Protein AF-A0A7T4A226-F1 (afdb_monomer)

Structure (mmCIF, N/CA/C/O backbone):
data_AF-A0A7T4A226-F1
#
_entry.id   AF-A0A7T4A226-F1
#
loop_
_atom_site.group_PDB
_atom_site.id
_atom_site.type_symbol
_atom_site.label_atom_id
_atom_site.label_alt_id
_atom_site.label_comp_id
_atom_site.label_asym_id
_atom_site.label_entity_id
_atom_site.label_seq_id
_atom_site.pdbx_PDB_ins_code
_atom_site.Cartn_x
_atom_site.Cartn_y
_atom_site.Cartn_z
_atom_site.occupancy
_atom_site.B_iso_or_equiv
_atom_site.auth_seq_id
_atom_site.auth_comp_id
_atom_site.auth_asym_id
_atom_site.auth_atom_id
_atom_site.pdbx_PDB_model_num
ATOM 1 N N . MET A 1 1 ? -12.840 3.105 6.485 1.00 92.44 1 MET A N 1
ATOM 2 C CA . MET A 1 1 ? -11.573 3.801 6.124 1.00 92.44 1 MET A CA 1
ATOM 3 C C . MET A 1 1 ? -11.554 4.174 4.637 1.00 92.44 1 MET A C 1
ATOM 5 O O . MET A 1 1 ? -12.434 3.727 3.909 1.00 92.44 1 MET A O 1
ATOM 9 N N . ARG A 1 2 ? -10.601 4.998 4.172 1.00 94.44 2 ARG A N 1
ATOM 10 C CA . ARG A 1 2 ? -10.314 5.189 2.734 1.00 94.44 2 ARG A CA 1
ATOM 11 C C . ARG A 1 2 ? -8.826 5.143 2.437 1.00 94.44 2 ARG A C 1
ATOM 13 O O . ARG A 1 2 ? -8.075 5.897 3.046 1.00 94.44 2 ARG A O 1
ATOM 20 N N . ILE A 1 3 ? -8.452 4.325 1.458 1.00 95.31 3 ILE A N 1
ATOM 21 C CA . ILE A 1 3 ? -7.079 4.132 0.988 1.00 95.31 3 ILE A CA 1
ATOM 22 C C . ILE A 1 3 ? -6.773 5.078 -0.170 1.00 95.31 3 ILE A C 1
ATOM 24 O O . ILE A 1 3 ? -7.595 5.292 -1.067 1.00 95.31 3 ILE A O 1
ATOM 28 N N . ASN A 1 4 ? -5.558 5.612 -0.169 1.00 96.12 4 ASN A N 1
ATOM 29 C CA . ASN A 1 4 ? -4.981 6.367 -1.264 1.00 96.12 4 ASN A CA 1
ATOM 30 C C . ASN A 1 4 ? -3.603 5.800 -1.619 1.00 96.12 4 ASN A C 1
ATOM 32 O O . ASN A 1 4 ? -2.773 5.589 -0.737 1.00 96.12 4 ASN A O 1
ATOM 36 N N . VAL A 1 5 ? -3.353 5.600 -2.913 1.00 96.44 5 VAL A N 1
ATOM 37 C CA . VAL A 1 5 ? -2.038 5.209 -3.426 1.00 96.44 5 VAL A CA 1
ATOM 38 C C . VAL A 1 5 ? -1.501 6.318 -4.321 1.00 96.44 5 VAL A C 1
ATOM 40 O O . VAL A 1 5 ? -2.119 6.668 -5.328 1.00 96.44 5 VAL A O 1
ATOM 43 N N . ASP A 1 6 ? -0.337 6.856 -3.969 1.00 96.00 6 ASP A N 1
ATOM 44 C CA . ASP A 1 6 ? 0.404 7.782 -4.815 1.00 96.00 6 ASP A CA 1
ATOM 45 C C . ASP A 1 6 ? 1.100 7.013 -5.947 1.00 96.00 6 ASP A C 1
ATOM 47 O O . ASP A 1 6 ? 2.156 6.398 -5.778 1.00 96.00 6 ASP A O 1
ATOM 51 N N . ARG A 1 7 ? 0.484 7.051 -7.131 1.00 93.44 7 ARG A N 1
ATOM 52 C CA . ARG A 1 7 ? 1.000 6.401 -8.343 1.00 93.44 7 ARG A CA 1
ATOM 53 C C . ARG A 1 7 ? 2.264 7.065 -8.899 1.00 93.44 7 ARG A C 1
ATOM 55 O O . ARG A 1 7 ? 2.928 6.448 -9.720 1.00 93.44 7 ARG A O 1
ATOM 62 N N . GLY A 1 8 ? 2.606 8.283 -8.474 1.00 94.62 8 GLY A N 1
ATOM 63 C CA . GLY A 1 8 ? 3.828 8.969 -8.899 1.00 94.62 8 GLY A CA 1
ATOM 64 C C . GLY A 1 8 ? 5.094 8.388 -8.270 1.00 94.62 8 GLY A C 1
ATOM 65 O O . GLY A 1 8 ? 6.164 8.469 -8.868 1.00 94.62 8 GLY A O 1
ATOM 66 N N . ILE A 1 9 ? 4.968 7.778 -7.088 1.00 95.44 9 ILE A N 1
ATOM 67 C CA . ILE A 1 9 ? 6.081 7.137 -6.367 1.00 95.44 9 ILE A CA 1
ATOM 68 C C . ILE A 1 9 ? 5.900 5.627 -6.191 1.00 95.44 9 ILE A C 1
ATOM 70 O O . ILE A 1 9 ? 6.821 4.950 -5.739 1.00 95.44 9 ILE A O 1
ATOM 74 N N . CYS A 1 10 ? 4.733 5.080 -6.539 1.00 95.62 10 CYS A N 1
ATOM 75 C CA . CYS A 1 10 ? 4.508 3.641 -6.555 1.00 95.62 10 CYS A CA 1
ATOM 76 C C . CYS A 1 10 ? 5.439 2.973 -7.578 1.00 95.62 10 CYS A C 1
ATOM 78 O O . CYS A 1 10 ? 5.406 3.299 -8.761 1.00 95.62 10 CYS A O 1
ATOM 80 N N . ALA A 1 11 ? 6.251 2.018 -7.120 1.00 93.38 11 ALA A N 1
ATOM 81 C CA . ALA A 1 11 ? 7.211 1.297 -7.956 1.00 93.38 11 ALA A CA 1
ATOM 82 C C . ALA A 1 11 ? 6.746 -0.130 -8.314 1.00 93.38 11 ALA A C 1
ATOM 84 O O . ALA A 1 11 ?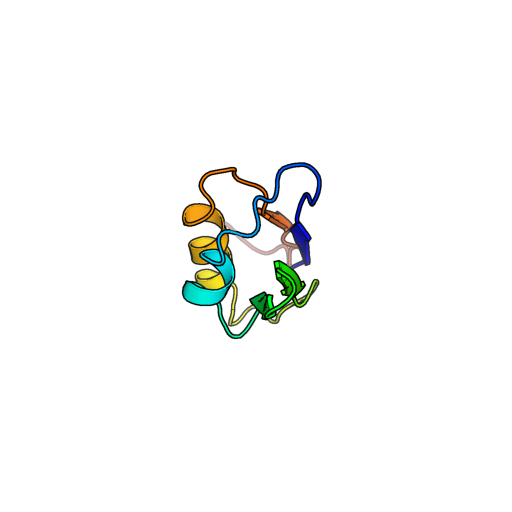 7.570 -0.969 -8.670 1.00 93.38 11 ALA A O 1
ATOM 85 N N . SER A 1 12 ? 5.440 -0.414 -8.190 1.00 93.38 12 SER A N 1
ATOM 86 C CA . SER A 1 12 ? 4.804 -1.704 -8.519 1.00 93.38 12 SER A CA 1
ATOM 87 C C . SER A 1 12 ? 5.541 -2.934 -7.965 1.00 93.38 12 SER A C 1
ATOM 89 O O . SER A 1 12 ? 5.706 -3.949 -8.627 1.00 93.38 12 SER A O 1
ATOM 91 N N . ASN A 1 13 ? 5.980 -2.844 -6.708 1.00 93.38 13 ASN A N 1
ATOM 92 C CA . ASN A 1 13 ? 6.792 -3.860 -6.031 1.00 93.38 13 ASN A CA 1
ATOM 93 C C . ASN A 1 13 ? 5.981 -5.105 -5.621 1.00 93.38 13 ASN A C 1
ATOM 95 O O . ASN A 1 13 ? 6.561 -6.114 -5.236 1.00 93.38 13 ASN A O 1
ATOM 99 N N . GLY A 1 14 ? 4.649 -4.994 -5.577 1.00 94.25 14 GLY A N 1
ATOM 100 C CA . GLY A 1 14 ? 3.731 -6.075 -5.192 1.00 94.25 14 GLY A CA 1
ATOM 101 C C . GLY A 1 14 ? 3.635 -6.378 -3.691 1.00 94.25 14 GLY A C 1
ATOM 102 O O . GLY A 1 14 ? 2.780 -7.159 -3.292 1.00 94.25 14 GLY A O 1
ATOM 103 N N . LEU A 1 15 ? 4.445 -5.743 -2.835 1.00 96.38 15 LEU A N 1
ATOM 104 C CA . LEU A 1 15 ? 4.471 -6.034 -1.391 1.00 96.38 15 LEU A CA 1
ATOM 105 C C . LEU A 1 15 ? 3.122 -5.792 -0.694 1.00 96.38 15 LEU A C 1
ATOM 107 O O . LEU A 1 15 ? 2.720 -6.589 0.144 1.00 96.38 15 LEU A O 1
ATOM 111 N N . CYS A 1 16 ? 2.373 -4.767 -1.104 1.00 96.50 16 CYS A N 1
ATOM 112 C CA . CYS A 1 16 ? 1.032 -4.525 -0.574 1.00 96.50 16 CYS A CA 1
ATOM 113 C C . CYS A 1 16 ? 0.042 -5.651 -0.894 1.00 96.50 16 CYS A C 1
ATOM 115 O O . CYS A 1 16 ? -0.756 -6.001 -0.033 1.00 96.50 16 CYS A O 1
ATOM 117 N N . ALA A 1 17 ? 0.123 -6.249 -2.085 1.00 96.00 17 ALA A N 1
ATOM 118 C CA . ALA A 1 17 ? -0.704 -7.392 -2.470 1.00 96.00 17 ALA A CA 1
ATOM 119 C C . ALA A 1 17 ? -0.290 -8.683 -1.742 1.00 96.00 17 ALA A C 1
ATOM 121 O O . ALA A 1 17 ? -1.109 -9.572 -1.559 1.00 96.00 17 ALA A O 1
ATOM 122 N N . LEU A 1 18 ? 0.962 -8.786 -1.283 1.00 95.88 18 LEU A N 1
ATOM 123 C CA . LEU A 1 18 ? 1.400 -9.890 -0.423 1.00 95.88 18 LEU A CA 1
ATOM 124 C C . LEU A 1 18 ? 0.925 -9.719 1.023 1.00 95.88 18 LEU A C 1
ATOM 126 O O . LEU A 1 18 ? 0.548 -10.699 1.657 1.00 95.88 18 LEU A O 1
ATOM 130 N N . SER A 1 19 ? 0.953 -8.490 1.545 1.00 96.38 19 SER A N 1
ATOM 131 C CA . SER A 1 19 ? 0.505 -8.188 2.909 1.00 96.38 19 SER A CA 1
ATOM 132 C C . SER A 1 19 ? -1.014 -8.164 3.050 1.00 96.38 19 SER A C 1
ATOM 134 O O . SER A 1 19 ? -1.522 -8.533 4.098 1.00 96.38 19 SER A O 1
ATOM 136 N N . ALA A 1 20 ? -1.729 -7.727 2.016 1.00 96.69 20 ALA A N 1
ATOM 137 C CA . ALA A 1 20 ? -3.177 -7.557 2.030 1.00 96.69 20 ALA A CA 1
ATOM 138 C C . ALA A 1 20 ? -3.788 -7.952 0.671 1.00 96.69 20 ALA A C 1
ATOM 140 O O . ALA A 1 20 ? -4.296 -7.085 -0.047 1.00 96.69 20 ALA A O 1
ATOM 141 N N . PRO A 1 21 ? -3.745 -9.247 0.301 1.00 96.12 21 PRO A N 1
ATOM 142 C CA . PRO A 1 21 ? -4.230 -9.740 -0.996 1.00 96.12 21 PRO A CA 1
ATOM 143 C C . PRO A 1 21 ? -5.733 -9.519 -1.212 1.00 96.12 21 PRO A C 1
ATOM 145 O O . PRO A 1 21 ? -6.188 -9.410 -2.345 1.00 96.12 21 PRO A O 1
ATOM 148 N N . GLU A 1 22 ? -6.499 -9.418 -0.126 1.00 96.00 22 GLU A N 1
ATOM 149 C CA . GLU A 1 22 ? -7.945 -9.165 -0.155 1.00 96.00 22 GLU A CA 1
ATOM 150 C C . GLU A 1 22 ? -8.276 -7.697 -0.481 1.00 96.00 22 GLU A C 1
ATOM 152 O O . GLU A 1 22 ? -9.396 -7.376 -0.873 1.00 96.00 22 GLU A O 1
ATOM 157 N N . VAL A 1 23 ? -7.298 -6.790 -0.347 1.00 96.69 23 VAL A N 1
ATOM 158 C CA . VAL A 1 23 ? -7.472 -5.346 -0.576 1.00 96.69 23 VAL A CA 1
ATOM 159 C C . VAL A 1 23 ? -6.688 -4.852 -1.785 1.00 96.69 23 VAL A C 1
ATOM 161 O O . VAL A 1 23 ? -7.165 -3.961 -2.487 1.00 96.69 23 VAL A O 1
ATOM 164 N N . PHE A 1 24 ? -5.495 -5.397 -2.029 1.00 97.00 24 PHE A N 1
ATOM 165 C CA . PHE A 1 24 ? -4.590 -4.984 -3.098 1.00 97.00 24 PHE A CA 1
ATOM 166 C C . PHE A 1 24 ? -4.265 -6.156 -4.020 1.00 97.00 24 PHE A C 1
ATOM 168 O O . PHE A 1 24 ? -3.949 -7.253 -3.573 1.00 97.00 24 PHE A O 1
ATOM 175 N N . MET A 1 25 ? -4.230 -5.879 -5.318 1.00 96.88 25 MET A N 1
ATOM 176 C CA . MET A 1 25 ? -3.827 -6.816 -6.356 1.00 96.88 25 MET A CA 1
ATOM 177 C C . MET A 1 25 ? -2.923 -6.093 -7.350 1.00 96.88 25 MET A C 1
ATOM 179 O O . MET A 1 25 ? -3.269 -5.026 -7.853 1.00 96.88 25 MET A O 1
A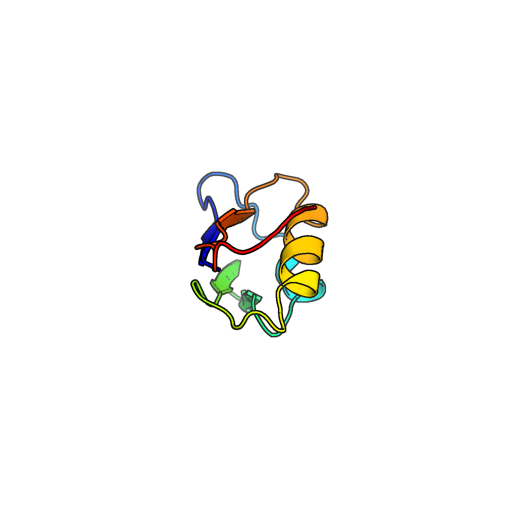TOM 183 N N . LEU A 1 26 ? -1.760 -6.670 -7.634 1.00 96.12 26 LEU A N 1
ATOM 184 C CA . LEU A 1 26 ? -0.909 -6.244 -8.740 1.00 96.12 26 LEU A CA 1
ATOM 185 C C . LEU A 1 26 ? -1.099 -7.249 -9.876 1.00 96.12 26 LEU A C 1
ATOM 187 O O . LEU A 1 26 ? -0.895 -8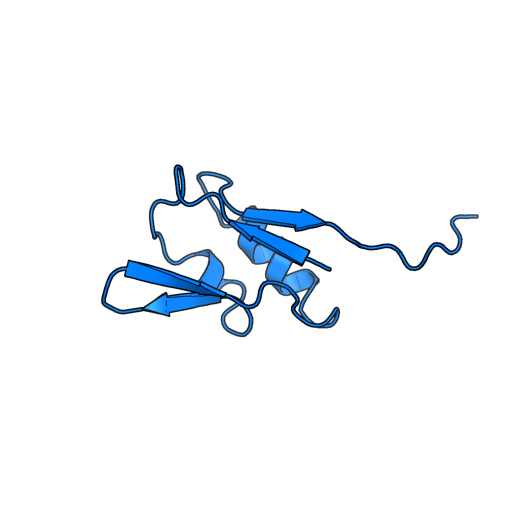.441 -9.652 1.00 96.12 26 LEU A O 1
ATOM 191 N N . ASP A 1 27 ? -1.530 -6.783 -11.044 1.00 94.50 27 ASP A N 1
ATOM 192 C CA . ASP A 1 27 ? -1.705 -7.652 -12.211 1.00 94.50 27 ASP A CA 1
ATOM 193 C C . ASP A 1 27 ? -0.391 -7.886 -12.980 1.00 94.50 27 ASP A C 1
ATOM 195 O O . ASP A 1 27 ? 0.667 -7.340 -12.644 1.00 94.50 27 ASP A O 1
ATOM 199 N N . ASP A 1 28 ? -0.464 -8.716 -14.022 1.00 94.44 28 ASP A N 1
ATOM 200 C CA . ASP A 1 28 ? 0.670 -9.055 -14.887 1.00 94.44 28 ASP A CA 1
ATOM 201 C C . ASP A 1 28 ? 1.220 -7.847 -15.677 1.00 94.44 28 ASP A C 1
ATOM 203 O O . ASP A 1 28 ? 2.386 -7.851 -16.075 1.00 94.44 28 ASP A O 1
ATOM 207 N N . ASP A 1 29 ? 0.419 -6.792 -15.858 1.00 94.62 29 ASP A N 1
ATOM 208 C CA . ASP A 1 29 ? 0.800 -5.532 -16.510 1.00 94.62 29 ASP A CA 1
ATOM 209 C C . ASP A 1 29 ? 1.391 -4.508 -15.514 1.00 94.62 29 ASP A C 1
ATOM 211 O O . ASP A 1 29 ? 1.618 -3.343 -15.860 1.00 94.62 29 ASP A O 1
ATOM 215 N N . LEU A 1 30 ? 1.677 -4.928 -14.273 1.00 91.56 30 LEU A N 1
ATOM 216 C CA . LEU A 1 30 ? 2.189 -4.095 -13.176 1.00 91.56 30 LEU A CA 1
ATOM 217 C C . LEU A 1 30 ? 1.240 -2.959 -12.768 1.00 91.56 30 LEU A C 1
ATOM 219 O O . LEU A 1 30 ? 1.670 -1.957 -12.172 1.00 91.56 30 LEU A O 1
ATOM 223 N N . VAL A 1 31 ? -0.054 -3.113 -13.041 1.00 93.31 31 VAL A N 1
ATOM 224 C CA . VAL A 1 31 ? -1.089 -2.171 -12.629 1.00 93.31 31 VAL A CA 1
ATOM 225 C C . VAL A 1 31 ? -1.624 -2.584 -11.264 1.00 93.31 31 VAL A C 1
ATOM 227 O O . VAL A 1 31 ? -2.145 -3.679 -11.059 1.00 93.31 31 VAL A O 1
ATOM 230 N N . LEU A 1 32 ? -1.492 -1.673 -10.295 1.00 95.12 32 LEU A N 1
ATOM 231 C CA . LEU A 1 32 ? -2.065 -1.863 -8.967 1.00 95.12 32 LEU A CA 1
ATOM 232 C C . LEU A 1 32 ? -3.569 -1.551 -8.980 1.00 95.12 32 LEU A C 1
ATOM 234 O O . LEU A 1 32 ? -3.979 -0.402 -9.220 1.00 95.12 32 LEU A O 1
ATOM 238 N N . HIS A 1 33 ? -4.355 -2.567 -8.638 1.00 95.62 33 HIS A N 1
ATOM 239 C CA . HIS A 1 33 ? -5.781 -2.519 -8.331 1.00 95.62 33 HIS A CA 1
ATOM 240 C C . HIS A 1 33 ? -5.974 -2.634 -6.825 1.00 95.62 33 HIS A C 1
ATOM 242 O O . HIS A 1 33 ? -5.254 -3.368 -6.151 1.00 95.62 33 HIS A O 1
ATOM 248 N N . TYR A 1 34 ? -6.922 -1.882 -6.279 1.00 95.94 34 TYR A N 1
ATOM 249 C CA . TYR A 1 34 ? -7.238 -1.957 -4.859 1.00 95.94 34 TYR A CA 1
ATOM 250 C C . TYR A 1 34 ? -8.631 -1.415 -4.571 1.00 95.94 34 TYR A C 1
ATOM 252 O O . TYR A 1 34 ? -9.118 -0.526 -5.282 1.00 95.94 34 TYR A O 1
ATOM 260 N N . ASP A 1 35 ? -9.250 -1.912 -3.504 1.00 94.94 35 ASP A N 1
ATOM 261 C CA . ASP A 1 35 ? -10.450 -1.282 -2.970 1.00 94.94 35 ASP A CA 1
ATOM 262 C C . ASP A 1 35 ? -10.066 0.024 -2.261 1.00 94.94 35 ASP A C 1
ATOM 264 O O . ASP A 1 35 ? -9.230 0.060 -1.359 1.00 94.94 35 ASP A O 1
ATOM 268 N N . GLN A 1 36 ? -10.671 1.136 -2.677 1.00 94.81 36 GLN A N 1
ATOM 269 C CA . GLN A 1 36 ? -10.457 2.428 -2.028 1.00 94.81 36 GLN A CA 1
ATOM 270 C C . GLN A 1 36 ? -11.164 2.524 -0.678 1.00 94.81 36 GLN A C 1
ATOM 272 O O . GLN A 1 36 ? -10.811 3.398 0.115 1.00 94.81 36 GLN A O 1
ATOM 277 N N . ARG A 1 37 ? -12.186 1.703 -0.426 1.00 95.19 37 ARG A N 1
ATOM 278 C CA . ARG A 1 37 ? -12.975 1.702 0.809 1.00 95.19 37 ARG A CA 1
ATOM 279 C C . ARG A 1 37 ? -13.197 0.271 1.317 1.00 95.19 37 ARG A C 1
ATOM 281 O O . ARG A 1 37 ? -14.352 -0.130 1.434 1.00 95.19 37 ARG A O 1
ATOM 288 N N . PRO A 1 38 ? -12.119 -0.451 1.672 1.00 93.31 38 PRO A N 1
ATOM 289 C CA . PRO A 1 38 ? -12.262 -1.776 2.246 1.00 93.31 38 PRO A CA 1
ATOM 290 C C . PRO A 1 38 ? -12.944 -1.702 3.611 1.00 93.31 38 PRO A C 1
ATOM 292 O O . PRO A 1 38 ? -12.854 -0.693 4.329 1.00 93.31 38 PRO A O 1
ATOM 295 N N . ASP A 1 39 ? -13.599 -2.804 3.961 1.00 92.56 39 ASP A N 1
ATOM 296 C CA . ASP A 1 39 ? -14.210 -3.010 5.268 1.00 92.56 39 ASP A CA 1
ATOM 297 C C . ASP A 1 39 ? -13.175 -2.92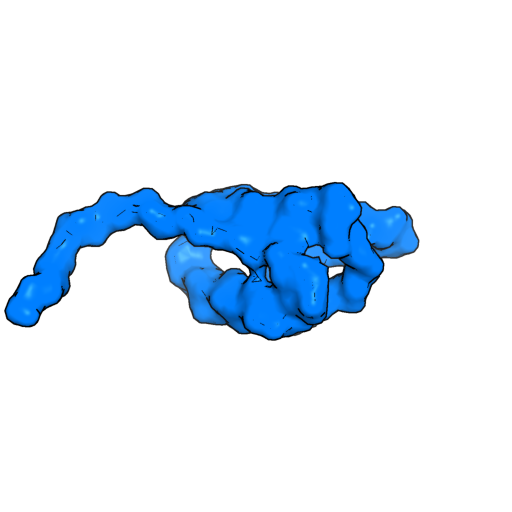8 6.396 1.00 92.56 39 ASP A C 1
ATOM 299 O O . ASP A 1 39 ? -11.999 -3.250 6.228 1.00 92.56 39 ASP A O 1
ATOM 303 N N . GLU A 1 40 ? -13.624 -2.524 7.584 1.00 90.50 40 GLU A N 1
ATOM 304 C CA . 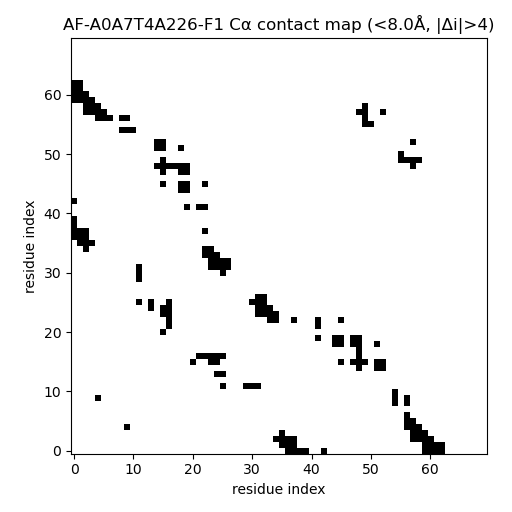GLU A 1 40 ? -12.757 -2.340 8.758 1.00 90.50 40 GLU A CA 1
ATOM 305 C C . GLU A 1 40 ? -12.088 -3.638 9.230 1.00 90.50 40 GLU A C 1
ATOM 307 O O .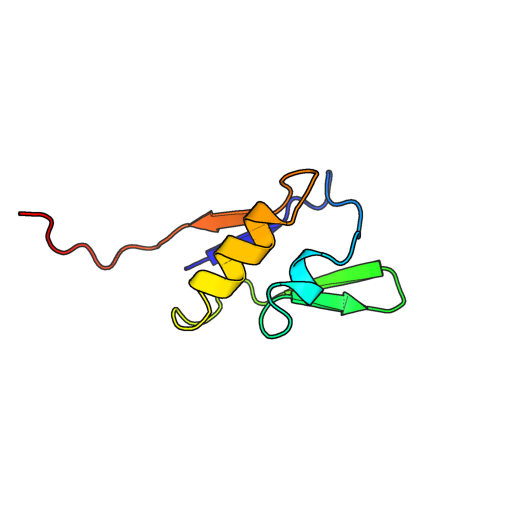 GLU A 1 40 ? -11.059 -3.581 9.896 1.00 90.50 40 GLU A O 1
ATOM 312 N N . VAL A 1 41 ? -12.617 -4.803 8.838 1.00 94.19 41 VAL A N 1
ATOM 313 C CA . VAL A 1 41 ? -11.986 -6.111 9.081 1.00 94.19 41 VAL A CA 1
ATOM 314 C C . VAL A 1 41 ? -10.583 -6.206 8.473 1.00 94.19 41 VAL A C 1
ATOM 316 O O . VAL A 1 41 ? -9.726 -6.875 9.035 1.00 94.19 41 VAL A O 1
ATOM 319 N N . TRP A 1 42 ? -10.326 -5.480 7.381 1.00 95.25 42 TRP A N 1
ATOM 320 C CA . TRP A 1 42 ? -9.037 -5.469 6.688 1.00 95.25 42 TRP A CA 1
ATOM 321 C C . TRP A 1 42 ? -8.073 -4.403 7.215 1.00 95.25 42 TRP A C 1
ATOM 323 O O . TRP A 1 42 ? -7.035 -4.155 6.607 1.00 95.25 42 TRP A O 1
ATOM 333 N N . LEU A 1 43 ? -8.405 -3.711 8.310 1.00 93.06 43 LEU A N 1
ATOM 334 C CA . LEU A 1 43 ? -7.606 -2.592 8.811 1.00 93.06 43 LEU A CA 1
ATOM 335 C C . LEU A 1 43 ? -6.171 -3.003 9.171 1.00 93.06 43 LEU A C 1
ATOM 337 O O . LEU A 1 43 ? -5.234 -2.277 8.838 1.00 93.06 43 LEU A O 1
ATOM 341 N N . ASP A 1 44 ? -5.990 -4.151 9.825 1.00 95.50 44 ASP A N 1
ATOM 342 C CA . ASP A 1 44 ? -4.661 -4.669 10.169 1.00 95.50 44 ASP A CA 1
ATOM 343 C C . ASP A 1 44 ? -3.850 -5.039 8.920 1.00 95.50 44 ASP A C 1
ATOM 345 O O . ASP A 1 44 ? -2.690 -4.640 8.804 1.00 95.50 44 ASP A O 1
ATOM 349 N N . ASP A 1 45 ? -4.470 -5.686 7.931 1.00 96.19 45 ASP A N 1
ATOM 350 C CA . ASP A 1 45 ? -3.808 -6.023 6.667 1.00 96.19 45 ASP A CA 1
ATOM 351 C C . ASP A 1 45 ? -3.418 -4.760 5.882 1.00 96.19 45 ASP A C 1
ATOM 353 O O . ASP A 1 45 ? -2.303 -4.640 5.369 1.00 96.19 45 ASP A O 1
ATOM 357 N N . VAL A 1 46 ? -4.294 -3.750 5.845 1.00 95.69 46 VAL A N 1
ATOM 358 C CA . VAL A 1 46 ? -4.006 -2.448 5.223 1.00 95.69 46 VAL A CA 1
ATOM 359 C C . VAL A 1 46 ? -2.840 -1.746 5.919 1.00 95.69 46 VAL A C 1
ATOM 361 O O . VAL A 1 46 ? -1.984 -1.173 5.241 1.00 95.69 46 VAL A O 1
ATOM 364 N N . ARG A 1 47 ? -2.758 -1.809 7.254 1.00 95.38 47 ARG A N 1
ATOM 365 C CA . ARG A 1 47 ? -1.609 -1.280 8.008 1.00 95.38 47 ARG A CA 1
ATOM 366 C C . ARG A 1 47 ? -0.324 -2.025 7.652 1.00 95.38 47 ARG A C 1
ATOM 368 O O . ARG A 1 47 ? 0.663 -1.369 7.319 1.00 95.38 47 ARG A O 1
ATOM 375 N N . ALA A 1 48 ? -0.357 -3.355 7.607 1.00 96.56 48 ALA A N 1
ATOM 376 C CA . ALA A 1 48 ? 0.790 -4.163 7.200 1.00 96.56 48 ALA A CA 1
ATOM 377 C C . ALA A 1 48 ? 1.247 -3.832 5.767 1.00 96.56 48 ALA A C 1
ATOM 379 O O . ALA A 1 48 ? 2.442 -3.677 5.508 1.00 96.56 48 ALA A O 1
ATOM 380 N N . ALA A 1 49 ? 0.311 -3.634 4.834 1.00 96.62 49 ALA A N 1
ATOM 381 C CA . ALA A 1 49 ? 0.614 -3.226 3.464 1.00 96.62 49 ALA A CA 1
ATOM 382 C C . ALA A 1 49 ? 1.309 -1.856 3.400 1.00 96.62 49 ALA A C 1
ATOM 384 O O . ALA A 1 49 ? 2.247 -1.679 2.617 1.00 96.62 49 ALA A O 1
ATOM 385 N N . ILE A 1 50 ? 0.905 -0.902 4.241 1.00 95.81 50 ILE A N 1
ATOM 386 C CA . ILE A 1 50 ? 1.550 0.414 4.341 1.00 95.81 50 ILE A CA 1
ATOM 387 C C . ILE A 1 50 ? 2.979 0.289 4.867 1.00 95.81 50 ILE A C 1
ATOM 389 O O . ILE A 1 50 ? 3.891 0.874 4.281 1.00 95.81 50 ILE A O 1
ATOM 393 N N . GLU A 1 51 ? 3.188 -0.495 5.926 1.00 96.00 51 GLU A N 1
ATOM 394 C CA . GLU A 1 51 ? 4.515 -0.737 6.504 1.00 96.00 51 GLU A CA 1
ATOM 395 C C . GLU A 1 51 ? 5.441 -1.488 5.541 1.00 96.00 51 GLU A C 1
ATOM 397 O O . GLU A 1 51 ? 6.640 -1.210 5.483 1.00 96.00 51 GLU A O 1
ATOM 402 N N . SER A 1 52 ? 4.886 -2.391 4.729 1.00 96.19 52 SER A N 1
ATOM 403 C CA . SER A 1 52 ? 5.638 -3.139 3.720 1.00 96.19 52 SER A CA 1
ATOM 404 C C . SER A 1 52 ? 6.116 -2.275 2.548 1.00 96.19 52 SER A C 1
ATOM 406 O O . SER A 1 52 ? 7.027 -2.674 1.825 1.00 96.19 52 SER A O 1
ATOM 408 N N . CYS A 1 53 ? 5.513 -1.101 2.321 1.00 96.38 53 CYS A N 1
ATOM 409 C CA . CYS A 1 53 ? 5.785 -0.283 1.146 1.00 96.38 53 CYS A CA 1
ATOM 410 C C . CYS A 1 53 ? 7.100 0.510 1.311 1.00 96.38 53 CYS A C 1
ATOM 412 O O . CYS A 1 53 ? 7.123 1.521 2.021 1.00 96.38 53 CYS A O 1
ATOM 414 N N . PRO A 1 54 ? 8.194 0.158 0.603 1.00 94.62 54 PRO A N 1
ATOM 415 C CA . PRO A 1 54 ? 9.511 0.766 0.827 1.00 94.62 54 PRO A CA 1
ATOM 416 C C . PRO A 1 54 ? 9.554 2.247 0.436 1.00 94.62 54 PRO A C 1
ATOM 418 O O . PRO A 1 54 ? 10.328 3.024 0.988 1.00 94.62 54 PRO A O 1
ATOM 421 N N . VAL A 1 55 ? 8.698 2.638 -0.508 1.00 96.56 55 VAL A N 1
ATOM 422 C CA . VAL A 1 55 ? 8.552 4.009 -1.013 1.00 96.56 55 VAL A CA 1
ATOM 423 C C . VAL A 1 55 ? 7.431 4.781 -0.313 1.00 96.56 55 VAL A C 1
ATOM 425 O O . VAL A 1 55 ? 7.231 5.950 -0.612 1.00 96.56 55 VAL A O 1
ATOM 428 N N . ARG A 1 56 ? 6.700 4.147 0.619 1.00 95.56 56 ARG A N 1
ATOM 429 C CA . ARG A 1 56 ? 5.568 4.735 1.358 1.00 95.56 56 ARG A CA 1
ATOM 430 C C . ARG A 1 56 ? 4.516 5.397 0.457 1.00 95.56 56 ARG A C 1
ATOM 432 O O . ARG A 1 56 ? 4.021 6.480 0.751 1.00 95.56 56 ARG A O 1
ATOM 439 N N . ALA A 1 57 ? 4.159 4.727 -0.638 1.00 97.06 57 ALA A N 1
ATOM 440 C CA . A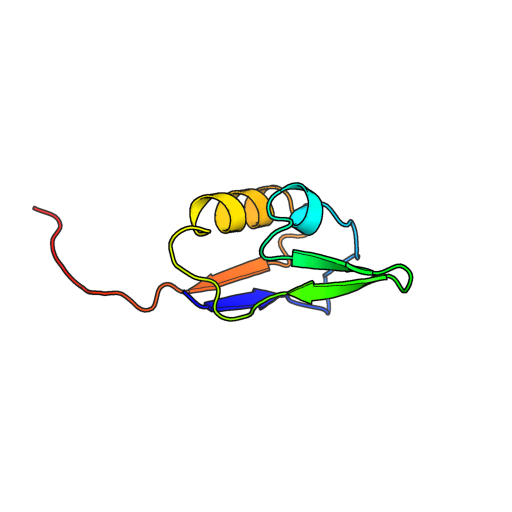LA A 1 57 ? 3.155 5.209 -1.589 1.00 97.06 57 ALA A CA 1
ATOM 441 C C . ALA A 1 57 ? 1.709 5.102 -1.071 1.00 97.06 57 ALA A C 1
ATOM 443 O O . ALA A 1 57 ? 0.805 5.666 -1.681 1.00 97.06 57 ALA A O 1
ATOM 444 N N . ILE A 1 58 ? 1.467 4.356 0.010 1.00 96.38 58 ILE A N 1
ATOM 445 C CA . ILE A 1 58 ? 0.125 3.994 0.482 1.00 96.38 58 ILE A CA 1
ATOM 446 C C . ILE A 1 58 ? -0.198 4.777 1.755 1.00 96.38 58 ILE A C 1
ATOM 448 O O . ILE A 1 58 ? 0.593 4.794 2.697 1.00 96.38 58 ILE A O 1
ATOM 452 N N . THR A 1 59 ? -1.376 5.395 1.799 1.00 95.38 59 THR A N 1
ATOM 453 C CA . THR A 1 59 ? -1.928 6.055 2.988 1.00 95.38 59 THR A CA 1
ATOM 454 C C . THR A 1 59 ? -3.398 5.688 3.171 1.00 95.38 59 THR A C 1
ATOM 456 O O . THR A 1 59 ? -4.072 5.284 2.222 1.00 95.38 59 THR A O 1
ATOM 459 N N . PHE A 1 60 ? -3.920 5.839 4.389 1.00 93.88 60 PHE A N 1
A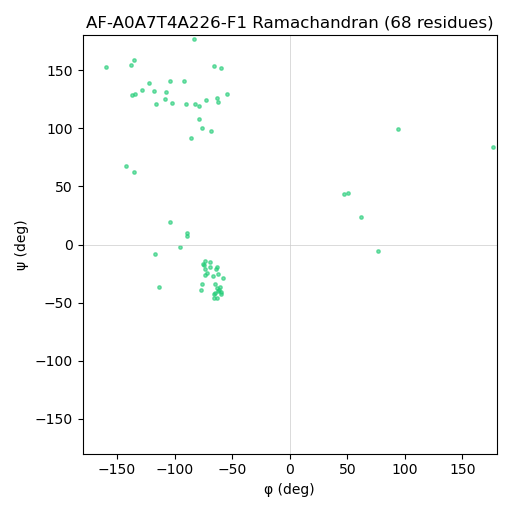TOM 460 C CA . PHE A 1 60 ? -5.355 5.740 4.645 1.00 93.88 60 PHE A CA 1
ATOM 461 C C . PHE A 1 60 ? -5.825 6.820 5.612 1.00 93.88 60 PHE A C 1
ATOM 463 O O . PHE A 1 60 ? -5.058 7.327 6.428 1.00 93.88 60 PHE A O 1
ATOM 470 N N . VAL A 1 61 ? -7.107 7.159 5.508 1.00 89.62 61 VAL A N 1
ATOM 471 C CA . VAL A 1 61 ? -7.810 7.992 6.483 1.00 89.62 61 VAL A CA 1
ATOM 472 C C . VAL A 1 61 ? -8.940 7.194 7.120 1.00 89.62 61 VAL A C 1
ATOM 474 O O . VAL A 1 61 ? -9.738 6.538 6.439 1.00 89.62 61 VAL A O 1
ATOM 477 N N . GLU A 1 62 ? -9.010 7.248 8.443 1.00 80.62 62 GLU A N 1
ATOM 478 C CA . GLU A 1 62 ? -10.164 6.776 9.198 1.00 80.62 62 GLU A CA 1
ATOM 479 C C . GLU A 1 62 ? -11.213 7.890 9.178 1.00 80.62 62 GLU A C 1
ATOM 481 O O . GLU A 1 62 ? -10.958 9.020 9.593 1.00 80.62 62 GLU A O 1
ATOM 486 N N . PHE A 1 63 ? -12.402 7.598 8.656 1.00 69.12 63 PHE A N 1
ATOM 487 C CA . PHE A 1 63 ? -13.549 8.474 8.862 1.00 69.12 63 PHE A CA 1
ATOM 488 C C . PHE A 1 63 ? -14.155 8.041 10.187 1.00 69.12 63 PHE A C 1
ATOM 490 O O . PHE A 1 63 ? -14.892 7.062 10.230 1.00 69.12 63 PHE A O 1
ATOM 497 N N . GLY A 1 64 ? -13.723 8.681 11.270 1.00 58.81 64 GLY A N 1
ATOM 498 C CA . GLY A 1 64 ? -14.027 8.215 12.615 1.00 58.81 64 GLY A CA 1
ATOM 499 C C . GLY A 1 64 ? -15.525 8.037 12.862 1.00 58.81 64 GLY A C 1
ATOM 500 O O . GLY A 1 64 ? -16.310 8.971 12.695 1.00 58.81 64 GLY A O 1
ATOM 501 N N . ALA A 1 65 ? -15.892 6.868 13.383 1.00 54.06 65 ALA A N 1
ATOM 502 C CA . ALA A 1 65 ? -16.845 6.829 14.477 1.00 54.06 65 ALA A CA 1
ATOM 503 C C . ALA A 1 65 ? -16.131 7.445 15.692 1.00 54.06 65 ALA A C 1
ATOM 505 O O . ALA A 1 65 ? -15.296 6.810 16.331 1.00 54.06 65 ALA A O 1
ATOM 506 N N . GLY A 1 66 ? -16.373 8.729 15.959 1.00 52.25 66 GLY A N 1
ATOM 507 C CA . GLY A 1 66 ? -15.881 9.355 17.181 1.00 52.25 66 GLY A CA 1
ATOM 508 C C . GLY A 1 66 ? -16.519 8.685 18.398 1.00 52.25 66 GLY A C 1
ATOM 509 O O . GLY A 1 66 ? -17.744 8.628 18.486 1.00 52.25 66 GLY A O 1
ATOM 510 N N . GLY A 1 67 ? -15.708 8.203 19.344 1.00 46.69 67 GLY A N 1
ATOM 511 C CA . GLY A 1 67 ? -16.239 7.675 20.598 1.00 46.69 67 GLY A CA 1
ATOM 512 C C . GLY A 1 67 ? -15.210 7.090 21.561 1.00 46.69 67 GLY A C 1
ATOM 513 O O . GLY A 1 67 ? -15.081 5.878 21.641 1.00 46.69 67 GLY A O 1
ATOM 514 N N . GLY A 1 68 ? -14.584 7.956 22.365 1.00 47.62 68 GLY A N 1
ATOM 515 C CA . GLY A 1 68 ? -14.164 7.624 23.732 1.00 47.62 68 GLY A CA 1
ATOM 516 C C . GLY A 1 68 ? -12.730 7.133 23.918 1.00 47.62 68 GLY A C 1
ATOM 517 O O . GLY A 1 68 ? -12.454 5.943 23.822 1.00 47.62 68 GLY A O 1
ATOM 518 N N . GLN A 1 69 ? -11.850 8.041 24.336 1.00 48.88 69 GLN A N 1
ATOM 519 C CA . GLN A 1 69 ? -10.704 7.680 25.168 1.00 48.88 69 GLN A CA 1
ATOM 520 C C . GLN A 1 69 ? -10.980 8.235 26.579 1.00 48.88 69 GLN A C 1
ATOM 522 O O . GLN A 1 69 ? -11.323 9.420 26.659 1.00 48.88 69 GLN A O 1
ATOM 527 N N . PRO A 1 70 ? -10.942 7.414 27.650 1.00 64.00 70 PRO A N 1
ATOM 528 C CA . PRO A 1 70 ? -11.046 7.908 29.023 1.00 64.00 7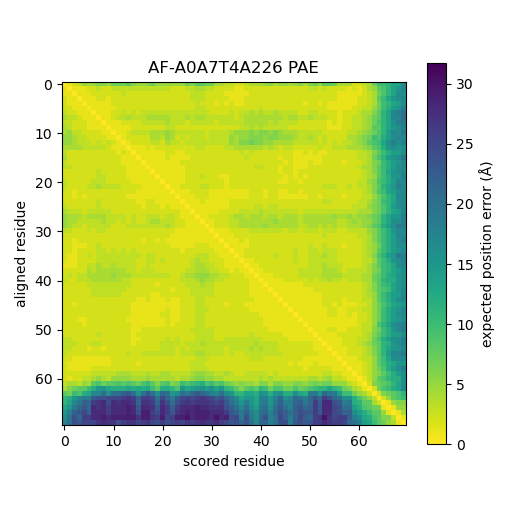0 PRO A CA 1
ATOM 529 C C . PRO A 1 70 ? -9.825 8.742 29.430 1.00 64.00 70 PRO A C 1
ATOM 531 O O . PRO A 1 70 ? -8.732 8.530 28.853 1.00 64.00 70 PRO A O 1
#

Nearest PDB structures (foldseek):
  8amp-assembly1_A  TM=9.495E-01  e=1.932E-05  Mycobacterium tuberculosis
  4id8-assembly1_A  TM=8.769E-01  e=1.227E-04  Rhodopseudomonas palustris HaA2
  4dhv-assembly1_A  TM=8.384E-01  e=1.065E-04  Pyrococcus furiosus DSM 3638
  1siz-assembly1_C  TM=8.720E-01  e=2.499E-04  Pyrococcus furiosus
  1fxr-assembly1_B  TM=8.023E-01  e=6.583E-03  Desulfocurvibacter africanus

Foldseek 3Di:
DFKAFQPVQDPLPCLLCVLQVVAWDQDPVSDIDGDRDDDPVCVVSLVSSQVRRPSSRMDDDDPDPDDDDD

Organism: NCBI:txid33889

Radius of gyration: 12.73 Å; Cα contacts (8 Å, |Δi|>4): 100; chains: 1; bounding box: 26×19×46 Å

Mean predicted aligned error: 5.04 Å

InterPro domains:
  IPR001080 3Fe-4S ferredoxin [PR00352] (5-16)
  IPR001080 3Fe-4S ferredoxin [PR00352] (16-26)
  IPR001080 3Fe-4S ferredoxin [PR00352] (46-58)
  IPR051269 Iron-sulfur cluster electron transport [PTHR36923] (1-62)

pLDDT: mean 90.3, std 13.07, range [46.69, 97.06]

Secondary structure (DSSP, 8-state):
-EEEE-TTT-----HHHHH-TTTEEE-TTS-EEE-SS--GGGHHHHHHHHHH-TT--EEEE---------

Sequence (70 aa):
MRINVDRGICASNGLCALSAPEVFMLDDDLVLHYDQRPDEVWLDDVRAAIESCPVRAITFVEFGAGGGQP

Solvent-accessible surface area (backbone atoms only — not comparable to full-atom values): 4206 Å² total; per-residue (Å²): 79,38,52,48,72,44,72,90,60,49,76,68,78,48,46,35,28,72,50,18,58,93,46,23,43,60,49,96,85,58,49,79,46,64,58,48,63,51,62,72,89,46,48,66,32,53,50,46,17,34,72,55,34,91,71,58,30,50,48,74,46,76,74,71,85,82,80,86,82,136